Protein AF-A0A1R1WZ86-F1 (afdb_monomer)

Radius of gyration: 33.72 Å; Cα contacts (8 Å, |Δi|>4): 58; chains: 1; bounding box: 57×58×93 Å

pLDDT: mean 70.95, std 22.39, range [34.09, 96.88]

Organism: NCBI:txid133412

Secondary structure (DSSP, 8-state):
-PPPPPP-S----------------------------HHHHHHHHHHHHHHHHHHHHHHHHHHT------------------EEETTEEPPPPP-B-S-HHHHHHHHHHHHHHHHH-TTT--SHHHHHHHHHHTB-GGG--

Foldseek 3Di:
DDDDDDDPDDDDDDDDDDDDDDDDDDDDPDPPPPPCDVVNVVVVVVVVVVVVVVVVVVVVVVVVPDPDDDDDDPPDPDQPQQALDPPRTQDGQAAAAPPPVCVVVNVVSLVCSCVSCVVQPVDVVSSVVVNQVRYDHPRND

Sequence (141 aa):
MPPRYRHFFPDTIPDPAQENSTQMDQPQHKFPEAIITPEQEYIDTQIRNQVQAQIQAYIQIKSQVQPVAPTLHQNTLQPTTSSLTSKIKLPDAAKFDGKVSEYTSFMANMNLFFWGSPETFTLDRDKIIFVGTHLLDTAST

Structure (mmCIF, N/CA/C/O backbone):
data_AF-A0A1R1WZ86-F1
#
_entry.id   AF-A0A1R1WZ86-F1
#
loop_
_atom_site.group_PDB
_atom_site.id
_atom_site.type_symbol
_atom_site.label_atom_id
_atom_site.label_alt_id
_atom_site.label_comp_id
_atom_site.label_asym_id
_atom_site.label_entity_id
_atom_site.label_seq_id
_atom_site.pdbx_PDB_ins_code
_atom_site.Cartn_x
_atom_site.Cartn_y
_atom_site.Cartn_z
_atom_site.occupancy
_atom_site.B_iso_or_equiv
_atom_site.auth_seq_id
_atom_site.auth_comp_id
_atom_site.auth_asym_id
_atom_site.auth_atom_id
_atom_site.pdbx_PDB_model_num
ATOM 1 N N . MET A 1 1 ? 26.700 17.757 50.690 1.00 39.00 1 MET A N 1
ATOM 2 C CA . MET A 1 1 ? 25.269 17.421 50.897 1.00 39.00 1 MET A CA 1
ATOM 3 C C . MET A 1 1 ? 24.542 18.668 51.414 1.00 39.00 1 MET A C 1
ATOM 5 O O . MET A 1 1 ? 25.221 19.500 52.001 1.00 39.00 1 MET A O 1
ATOM 9 N N . PRO A 1 2 ? 23.252 18.876 51.091 1.00 49.56 2 PRO A N 1
ATOM 10 C CA . PRO A 1 2 ? 22.747 19.825 50.085 1.00 49.56 2 PRO A CA 1
ATOM 11 C C . PRO A 1 2 ? 22.224 21.156 50.684 1.00 49.56 2 PRO A C 1
ATOM 13 O O . PRO A 1 2 ? 22.134 21.280 51.905 1.00 49.56 2 PRO A O 1
ATOM 16 N N . PRO A 1 3 ? 21.867 22.157 49.851 1.00 48.09 3 PRO A N 1
ATOM 17 C CA . PRO A 1 3 ? 21.293 23.426 50.310 1.00 48.09 3 PRO A CA 1
ATOM 18 C C . PRO A 1 3 ? 19.901 23.249 50.946 1.00 48.09 3 PRO A C 1
ATOM 20 O O . PRO A 1 3 ? 19.096 22.433 50.498 1.00 48.09 3 PRO A O 1
ATOM 23 N N . ARG A 1 4 ? 19.616 24.036 51.997 1.00 57.94 4 ARG A N 1
ATOM 24 C CA . ARG A 1 4 ? 18.320 24.062 52.701 1.00 57.94 4 ARG A CA 1
ATOM 25 C C . ARG A 1 4 ? 17.211 24.605 51.792 1.00 57.94 4 ARG A C 1
ATOM 27 O O . ARG A 1 4 ? 17.306 25.733 51.312 1.00 57.94 4 ARG A O 1
ATOM 34 N N . TYR A 1 5 ? 16.141 23.832 51.624 1.00 51.44 5 TYR A N 1
ATOM 35 C CA . TYR A 1 5 ? 14.911 24.268 50.963 1.00 51.44 5 TYR A CA 1
ATOM 36 C C . TYR A 1 5 ? 14.200 25.334 51.813 1.00 51.44 5 TYR A C 1
ATOM 38 O O . TYR A 1 5 ? 13.904 25.110 52.985 1.00 51.44 5 TYR A O 1
ATOM 46 N N . ARG A 1 6 ? 13.925 26.505 51.223 1.00 62.03 6 ARG A N 1
ATOM 47 C CA . ARG A 1 6 ? 12.951 27.464 51.766 1.00 62.03 6 ARG A CA 1
ATOM 48 C C . ARG A 1 6 ? 11.552 26.874 51.607 1.00 62.03 6 ARG A C 1
ATOM 50 O O . ARG A 1 6 ? 11.162 26.528 50.494 1.00 62.03 6 ARG A O 1
ATOM 57 N N . HIS A 1 7 ? 10.802 26.819 52.699 1.00 54.66 7 HIS A N 1
ATOM 58 C CA . HIS A 1 7 ? 9.370 26.544 52.676 1.00 54.66 7 HIS A CA 1
ATOM 59 C C . HIS A 1 7 ? 8.633 27.789 52.158 1.00 54.66 7 HIS A C 1
ATOM 61 O O . HIS A 1 7 ? 8.777 28.876 52.708 1.00 54.66 7 HIS A O 1
ATOM 67 N N . PHE A 1 8 ? 7.899 27.629 51.057 1.00 51.34 8 PHE A N 1
ATOM 68 C CA . PHE A 1 8 ? 7.156 28.680 50.352 1.00 51.34 8 PHE A CA 1
ATOM 69 C C . PHE A 1 8 ? 5.657 28.645 50.694 1.00 51.34 8 PHE A C 1
ATOM 71 O O . PHE A 1 8 ? 4.822 28.712 49.800 1.00 51.34 8 PHE A O 1
ATOM 78 N N . PHE A 1 9 ? 5.291 28.547 51.974 1.00 55.72 9 PHE A N 1
ATOM 79 C CA . PHE A 1 9 ? 3.903 28.776 52.394 1.00 55.72 9 PHE A CA 1
ATOM 80 C C . PHE A 1 9 ? 3.861 29.538 53.726 1.00 55.72 9 PHE A C 1
ATOM 82 O O . PHE A 1 9 ? 4.677 29.237 54.597 1.00 55.72 9 PHE A O 1
ATOM 89 N N . PRO A 1 10 ? 2.967 30.534 53.887 1.00 47.81 10 PRO A N 1
ATOM 90 C CA . PRO A 1 10 ? 2.802 31.247 55.145 1.00 47.81 10 PRO A CA 1
ATOM 91 C C . PRO A 1 10 ? 1.972 30.434 56.148 1.00 47.81 10 PRO A C 1
ATOM 93 O O . PRO A 1 10 ? 0.930 29.874 55.806 1.00 47.81 10 PRO A O 1
ATOM 96 N N . ASP A 1 11 ? 2.442 30.420 57.396 1.00 51.75 11 ASP A N 1
ATOM 97 C CA . ASP A 1 11 ? 1.716 29.962 58.576 1.00 51.75 11 ASP A CA 1
ATOM 98 C C . ASP A 1 11 ? 0.487 30.842 58.818 1.00 51.75 11 ASP A C 1
ATOM 100 O O . ASP A 1 11 ? 0.596 32.055 59.012 1.00 51.75 11 ASP A O 1
ATOM 104 N N . THR A 1 12 ? -0.701 30.249 58.867 1.00 47.59 12 THR A N 1
ATOM 105 C CA . THR A 1 12 ? -1.824 30.844 59.599 1.00 47.59 12 THR A CA 1
ATOM 106 C C . THR A 1 12 ? -2.674 29.726 60.185 1.00 47.59 12 THR A C 1
ATOM 108 O O . THR A 1 12 ? -3.594 29.214 59.556 1.00 47.59 12 THR A O 1
ATOM 111 N N . ILE A 1 13 ? -2.334 29.348 61.413 1.00 52.19 13 ILE A N 1
ATOM 112 C CA . ILE A 1 13 ? -3.238 28.681 62.349 1.00 52.19 13 ILE A CA 1
ATOM 113 C C . ILE A 1 13 ? -3.680 29.757 63.344 1.00 52.19 13 ILE A C 1
ATOM 115 O O . ILE A 1 13 ? -2.815 30.393 63.950 1.00 52.19 13 ILE A O 1
ATOM 119 N N . PRO A 1 14 ? -4.992 29.942 63.558 1.00 43.25 14 PRO A N 1
ATOM 120 C CA . PRO A 1 14 ? -5.489 30.355 64.860 1.00 43.25 14 PRO A CA 1
ATOM 121 C C . PRO A 1 14 ? -6.152 29.171 65.572 1.00 43.25 14 PRO A C 1
ATOM 123 O O . PRO A 1 14 ? -7.059 28.520 65.057 1.00 43.25 14 PRO A O 1
ATOM 126 N N . ASP A 1 15 ? -5.619 28.937 66.761 1.00 36.41 15 ASP A N 1
ATOM 127 C CA . ASP A 1 15 ? -5.981 28.024 67.844 1.00 36.41 15 ASP A CA 1
ATOM 128 C C . ASP A 1 15 ? -7.465 28.131 68.285 1.00 36.41 15 ASP A C 1
ATOM 130 O O . ASP A 1 15 ? -7.962 29.253 68.428 1.00 36.41 15 ASP A O 1
ATOM 134 N N . PRO A 1 16 ? -8.201 27.021 68.525 1.00 43.94 16 PRO A N 1
ATOM 135 C CA . PRO A 1 16 ? -9.540 27.066 69.094 1.00 43.94 16 PRO A CA 1
ATOM 136 C C . PRO A 1 16 ? -9.488 26.903 70.621 1.00 43.94 16 PRO A C 1
ATOM 138 O O . PRO A 1 16 ? -9.467 25.791 71.146 1.00 43.94 16 PRO A O 1
ATOM 141 N N . ALA A 1 17 ? -9.577 28.014 71.347 1.00 45.50 17 ALA A N 1
ATOM 142 C CA . ALA A 1 17 ? -9.928 28.006 72.763 1.00 45.50 17 ALA A CA 1
ATOM 143 C C . ALA A 1 17 ? -11.099 28.964 73.015 1.00 45.50 17 ALA A C 1
ATOM 145 O O . ALA A 1 17 ? -10.934 30.175 72.909 1.00 45.50 17 ALA A O 1
ATOM 146 N N . GLN A 1 18 ? -12.280 28.414 73.324 1.00 35.78 18 GLN A N 1
ATOM 147 C CA . GLN A 1 18 ? -13.051 28.695 74.550 1.00 35.78 18 GLN A CA 1
ATOM 148 C C . GLN A 1 18 ? -14.522 28.240 74.435 1.00 35.78 18 GLN A C 1
ATOM 150 O O . GLN A 1 18 ? -15.319 28.768 73.667 1.00 35.78 18 GLN A O 1
ATOM 155 N N . GLU A 1 19 ? -14.812 27.209 75.231 1.00 42.03 19 GLU A N 1
ATOM 156 C CA . GLU A 1 19 ? -16.014 26.883 76.019 1.00 42.03 19 GLU A CA 1
ATOM 157 C C . GLU A 1 19 ? -17.240 27.827 75.931 1.00 42.03 19 GLU A C 1
ATOM 159 O O . GLU A 1 19 ? -17.105 29.033 76.108 1.00 42.03 19 GLU A O 1
ATOM 164 N N . ASN A 1 20 ? -18.468 27.281 75.843 1.00 34.09 20 ASN A N 1
ATOM 165 C CA . ASN A 1 20 ? -19.324 27.031 77.025 1.00 34.09 20 ASN A CA 1
ATOM 166 C C . ASN A 1 20 ? -20.779 26.603 76.667 1.00 34.09 20 ASN A C 1
ATOM 168 O O . ASN A 1 20 ? -21.491 27.294 75.944 1.00 34.09 20 ASN A O 1
ATOM 172 N N . SER A 1 21 ? -21.218 25.500 77.294 1.00 37.88 21 SER A N 1
ATOM 173 C CA . SER A 1 21 ? -22.572 25.180 77.811 1.00 37.88 21 SER A CA 1
ATOM 174 C C . SER A 1 21 ? -23.827 25.150 76.906 1.00 37.88 21 SER A C 1
ATOM 176 O O . SER A 1 21 ? -24.394 26.190 76.586 1.00 37.88 21 SER A O 1
ATOM 178 N N . THR A 1 22 ? -24.415 23.951 76.716 1.00 39.41 22 THR A N 1
ATOM 179 C CA . THR A 1 22 ? -25.681 23.473 77.362 1.00 39.41 22 THR A CA 1
ATOM 180 C C . THR A 1 22 ? -26.440 22.445 76.493 1.00 39.41 22 THR A C 1
ATOM 182 O O . THR A 1 22 ? -27.076 22.790 75.508 1.00 39.41 22 THR A O 1
ATOM 185 N N . GLN A 1 23 ? -26.367 21.172 76.899 1.00 44.62 23 GLN A N 1
ATOM 186 C CA . GLN A 1 23 ? -27.480 20.218 77.071 1.00 44.62 23 GLN A CA 1
ATOM 187 C C . GLN A 1 23 ? -28.726 20.325 76.150 1.00 44.62 23 GLN A C 1
ATOM 189 O O . GLN A 1 23 ? -29.618 21.120 76.415 1.00 44.62 23 GLN A O 1
ATOM 194 N N . MET A 1 24 ? -28.870 19.414 75.180 1.00 42.00 24 MET A N 1
ATOM 195 C CA . MET A 1 24 ? -29.938 18.390 75.124 1.00 42.00 24 MET A CA 1
ATOM 196 C C . MET A 1 24 ? -30.002 17.714 73.746 1.00 42.00 24 MET A C 1
ATOM 198 O O . MET A 1 24 ? -29.969 18.368 72.712 1.00 42.00 24 MET A O 1
ATOM 202 N N . ASP A 1 25 ? -30.192 16.399 73.813 1.00 39.41 25 ASP A N 1
ATOM 203 C CA . ASP A 1 25 ? -30.660 15.481 72.775 1.00 39.41 25 ASP A CA 1
ATOM 204 C C . ASP A 1 25 ? -29.697 15.073 71.647 1.00 39.41 25 ASP A C 1
ATOM 206 O O . ASP A 1 25 ? -29.328 15.817 70.742 1.00 39.41 25 ASP A O 1
ATOM 210 N N . GLN A 1 26 ? -29.320 13.800 71.720 1.00 46.28 26 GLN A N 1
ATOM 211 C CA . GLN A 1 26 ? -28.678 13.027 70.675 1.00 46.28 26 GLN A CA 1
ATOM 212 C C . GLN A 1 26 ? -29.772 12.429 69.778 1.00 46.28 26 GLN A C 1
ATOM 214 O O . GLN A 1 26 ? -30.469 11.520 70.225 1.00 46.28 26 GLN A O 1
ATOM 219 N N . PRO A 1 27 ? -29.835 12.768 68.484 1.00 44.28 27 PRO A N 1
ATOM 220 C CA . PRO A 1 27 ? -30.196 11.793 67.480 1.00 44.28 27 PRO A CA 1
ATOM 221 C C . PRO A 1 27 ? -28.902 11.236 66.886 1.00 44.28 27 PRO A C 1
ATOM 223 O O . PRO A 1 27 ? -27.957 11.966 66.587 1.00 44.28 27 PRO A O 1
ATOM 226 N N . GLN A 1 28 ? -28.844 9.911 66.760 1.00 37.28 28 GLN A N 1
ATOM 227 C CA . GLN A 1 28 ? -27.782 9.200 66.060 1.00 37.28 28 GLN A CA 1
ATOM 228 C C . GLN A 1 28 ? -27.351 9.953 64.795 1.00 37.28 28 GLN A C 1
ATOM 230 O O . GLN A 1 28 ? -28.183 10.241 63.934 1.00 37.28 28 GLN A O 1
ATOM 235 N N . HIS A 1 29 ? -26.045 10.179 64.640 1.00 38.97 29 HIS A N 1
ATOM 236 C CA . HIS A 1 29 ? -25.449 10.427 63.333 1.00 38.97 29 HIS A CA 1
ATOM 237 C C 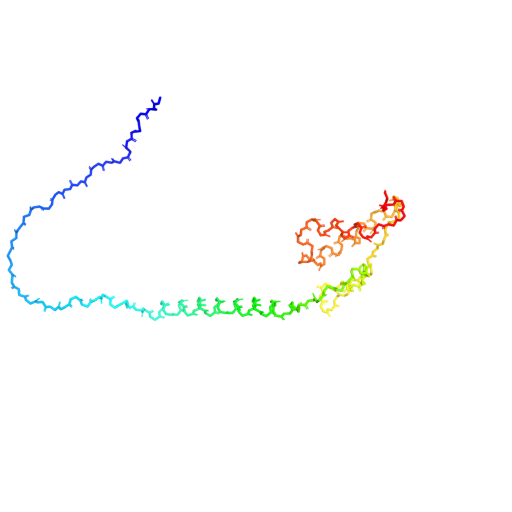. HIS A 1 29 ? -25.731 9.205 62.441 1.00 38.97 29 HIS A C 1
ATOM 239 O O . HIS A 1 29 ? 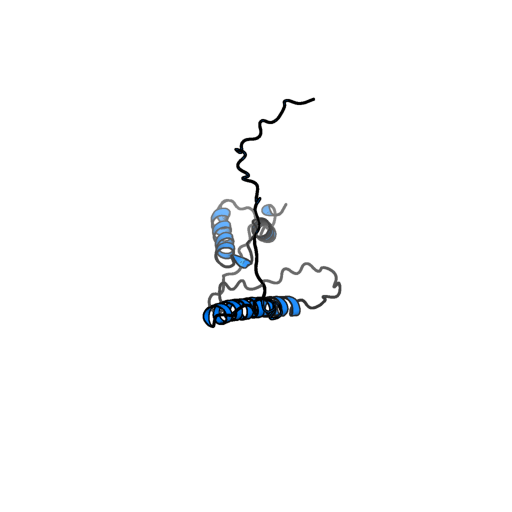-24.937 8.268 62.361 1.00 38.97 29 HIS A O 1
ATOM 245 N N . LYS A 1 30 ? -26.888 9.197 61.767 1.00 39.34 30 LYS A N 1
ATOM 246 C CA . LYS A 1 30 ? -27.011 8.529 60.478 1.00 39.34 30 LYS A CA 1
ATOM 247 C C . LYS A 1 30 ? -25.992 9.211 59.576 1.00 39.34 30 LYS A C 1
ATOM 249 O O . LYS A 1 30 ? -25.984 10.436 59.456 1.00 39.34 30 LYS A O 1
ATOM 254 N N . PHE A 1 31 ? -25.110 8.410 58.992 1.00 38.78 31 PHE A N 1
ATOM 255 C CA . PHE A 1 31 ? -24.308 8.808 57.843 1.00 38.78 31 PHE A CA 1
ATOM 256 C C . PHE A 1 31 ? -25.189 9.616 56.878 1.00 38.78 31 PHE A C 1
ATOM 258 O O . PHE A 1 31 ? -26.347 9.225 56.705 1.00 38.78 31 PHE A O 1
ATOM 265 N N . PRO A 1 32 ? -24.705 10.719 56.274 1.00 45.00 32 PRO A N 1
ATOM 266 C CA . PRO A 1 32 ? -25.447 11.374 55.212 1.00 45.00 32 PRO A CA 1
ATOM 267 C C . PRO A 1 32 ? -25.652 10.329 54.121 1.00 45.00 32 PRO A C 1
ATOM 269 O O . PRO A 1 32 ? -24.712 9.936 53.431 1.00 45.00 32 PRO A O 1
ATOM 272 N N . GLU A 1 33 ? -26.868 9.802 54.050 1.00 46.69 33 GLU A N 1
ATOM 273 C CA . GLU A 1 33 ? -27.329 8.984 52.949 1.00 46.69 33 GLU A CA 1
ATOM 274 C C . GLU A 1 33 ? -27.125 9.866 51.725 1.00 46.69 33 GLU A C 1
ATOM 276 O O . GLU A 1 33 ? -27.695 10.957 51.655 1.00 46.69 33 GLU A O 1
ATOM 281 N N . ALA A 1 34 ? -26.177 9.484 50.865 1.00 58.91 34 ALA A N 1
ATOM 282 C CA . ALA A 1 34 ? -25.860 10.237 49.668 1.00 58.91 34 ALA A CA 1
ATOM 283 C C . ALA A 1 34 ? -27.185 10.472 48.944 1.00 58.91 34 ALA A C 1
ATOM 285 O O . ALA A 1 34 ? -27.814 9.522 48.484 1.00 58.91 34 ALA A O 1
ATOM 286 N N . ILE A 1 35 ? -27.654 11.720 48.935 1.00 59.69 35 ILE A N 1
ATOM 287 C CA . ILE A 1 35 ? -28.872 12.095 48.232 1.00 59.69 35 ILE A CA 1
ATOM 288 C C . ILE A 1 35 ? -28.505 11.956 46.759 1.00 59.69 35 ILE A C 1
ATOM 290 O O . ILE A 1 35 ? -27.904 12.852 46.170 1.00 59.69 35 ILE A O 1
ATOM 294 N N . ILE A 1 36 ? -28.762 10.776 46.197 1.00 61.06 36 ILE A N 1
ATOM 295 C CA . ILE A 1 36 ? -28.600 10.504 44.777 1.00 61.06 36 ILE A CA 1
ATOM 296 C C . ILE A 1 36 ? -29.663 11.359 44.089 1.00 61.06 36 ILE A C 1
ATOM 298 O O . ILE A 1 36 ? -30.847 11.028 44.073 1.00 61.06 36 ILE A O 1
ATOM 302 N N . THR A 1 37 ? -29.256 12.523 43.593 1.00 76.56 37 THR A N 1
ATOM 303 C CA . THR A 1 37 ? -30.114 13.373 42.771 1.00 76.56 37 THR A CA 1
ATOM 304 C C . THR A 1 37 ? -30.479 12.588 41.503 1.00 76.56 37 THR A C 1
ATOM 306 O O . THR A 1 37 ? -29.594 11.943 40.936 1.00 76.56 37 THR A O 1
ATOM 309 N N . PRO A 1 38 ? -31.725 12.640 40.997 1.00 78.81 38 PRO A N 1
ATOM 310 C CA . PRO A 1 38 ? -32.129 11.896 39.795 1.00 78.81 38 PRO A CA 1
ATOM 311 C C . PRO A 1 38 ? -31.263 12.194 38.556 1.00 78.81 38 PRO A C 1
ATOM 313 O O . PRO A 1 38 ? -31.103 11.344 37.684 1.00 78.81 38 PRO A O 1
ATOM 316 N N . GLU A 1 39 ? -30.648 13.377 38.489 1.00 82.50 39 GLU A N 1
ATOM 317 C CA . GLU A 1 39 ? -29.652 13.724 37.469 1.00 82.50 39 GLU A CA 1
ATOM 318 C C . GLU A 1 39 ? -28.349 12.922 37.615 1.00 82.50 39 GLU A C 1
ATOM 320 O O . GLU A 1 39 ? -27.819 12.416 36.628 1.00 82.50 39 GLU A O 1
ATOM 325 N N . GLN A 1 40 ? -27.855 12.751 38.843 1.00 82.50 40 GLN A N 1
ATOM 326 C CA . GLN A 1 40 ? -26.649 11.973 39.120 1.00 82.50 40 GLN A CA 1
ATOM 327 C C . GLN A 1 40 ? -26.875 10.491 38.807 1.00 82.50 40 GLN A C 1
ATOM 329 O O . GLN A 1 40 ? -26.037 9.863 38.166 1.00 82.50 40 GLN A O 1
ATOM 334 N N . GLU A 1 41 ? -28.046 9.952 39.163 1.00 86.44 41 GLU A N 1
ATOM 335 C CA . GLU A 1 41 ? -28.423 8.584 38.797 1.00 86.44 41 GLU A CA 1
ATOM 336 C C . GLU A 1 41 ? -28.486 8.399 37.277 1.00 86.44 41 GLU A C 1
ATOM 338 O O . GLU A 1 41 ? -28.054 7.368 36.753 1.00 86.44 41 GLU A O 1
ATOM 343 N N . TYR A 1 42 ? -28.984 9.405 36.554 1.00 89.44 42 TYR A N 1
ATOM 344 C CA . TYR A 1 42 ? -29.003 9.393 35.098 1.00 89.44 42 TYR A CA 1
ATOM 345 C C . TYR A 1 42 ? -27.583 9.382 34.517 1.00 89.44 42 TYR A C 1
ATOM 347 O O . TYR A 1 42 ? -27.288 8.547 33.661 1.00 89.44 42 TYR A O 1
ATOM 355 N N . ILE A 1 43 ? -26.686 10.241 35.012 1.00 91.69 43 ILE A N 1
ATOM 356 C CA . ILE A 1 43 ? -25.279 10.293 34.585 1.00 91.69 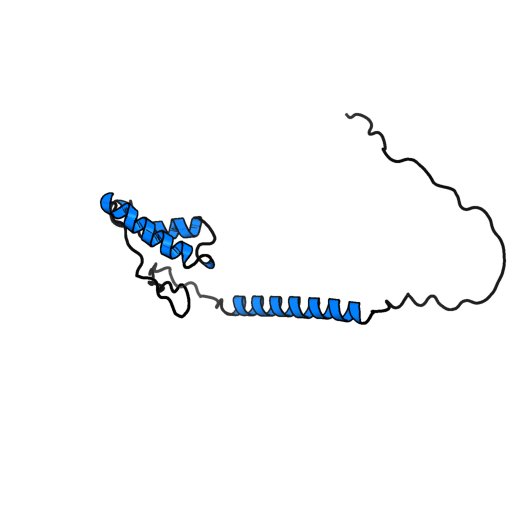43 ILE A CA 1
ATOM 357 C C . ILE A 1 43 ? -24.589 8.948 34.847 1.00 91.69 43 ILE A C 1
ATOM 359 O O . ILE A 1 43 ? -24.015 8.358 33.929 1.00 91.69 43 ILE A O 1
ATOM 363 N N . ASP A 1 44 ? -24.715 8.411 36.058 1.00 89.94 44 ASP A N 1
ATOM 364 C CA . ASP A 1 44 ? -24.099 7.140 36.445 1.00 89.94 44 ASP A CA 1
ATOM 365 C C . ASP A 1 44 ? -24.665 5.967 35.634 1.00 89.94 44 ASP A C 1
ATOM 367 O O . ASP A 1 44 ? -23.953 5.024 35.279 1.00 89.94 44 ASP A O 1
ATOM 371 N N . THR A 1 45 ? -25.951 6.013 35.292 1.00 92.88 45 THR A N 1
ATOM 372 C CA . THR A 1 45 ? -26.593 5.002 34.445 1.00 92.88 45 THR A CA 1
ATOM 373 C C . THR A 1 45 ? -26.105 5.082 33.003 1.00 92.88 45 THR A C 1
ATOM 375 O O . THR A 1 45 ? -25.805 4.044 32.413 1.00 92.88 45 THR A O 1
ATOM 378 N N . GLN A 1 46 ? -25.938 6.283 32.443 1.00 89.75 46 GLN A N 1
ATOM 379 C CA . GLN A 1 46 ? -25.357 6.450 31.108 1.00 89.75 46 GLN A CA 1
ATOM 380 C C . GLN A 1 46 ? -23.909 5.950 31.053 1.00 89.75 46 GLN A C 1
ATOM 382 O O . GLN A 1 46 ? -23.544 5.227 30.124 1.00 89.75 46 GLN A O 1
ATOM 387 N N . ILE A 1 47 ? -23.106 6.250 32.079 1.00 94.50 47 ILE A N 1
ATOM 388 C CA . ILE A 1 47 ? -21.727 5.756 32.193 1.00 94.50 47 ILE A CA 1
ATOM 389 C C . ILE A 1 47 ? -21.716 4.226 32.268 1.00 94.50 47 ILE A C 1
ATOM 391 O O . ILE A 1 47 ? -20.998 3.579 31.503 1.00 94.50 47 ILE A O 1
ATOM 395 N N . ARG A 1 48 ? -22.544 3.626 33.135 1.00 93.38 48 ARG A N 1
ATOM 396 C CA . ARG A 1 48 ? -22.643 2.162 33.263 1.00 93.38 48 ARG A 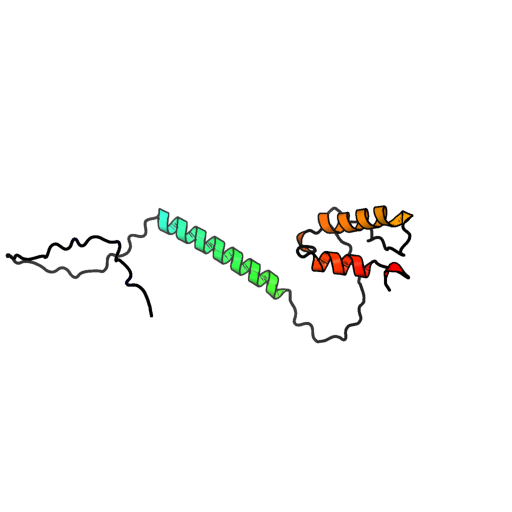CA 1
ATOM 397 C C . ARG A 1 48 ? -23.048 1.497 31.950 1.00 93.38 48 ARG A C 1
ATOM 399 O O . ARG A 1 48 ? -22.402 0.532 31.547 1.00 93.38 48 ARG A O 1
ATOM 406 N N . ASN A 1 49 ? -24.052 2.035 31.259 1.00 94.00 49 ASN A N 1
ATOM 407 C CA . ASN A 1 49 ? -24.507 1.506 29.973 1.00 94.00 49 ASN A CA 1
ATOM 408 C C . ASN A 1 49 ? -23.402 1.565 28.913 1.00 94.00 49 ASN A C 1
ATOM 410 O O . ASN A 1 49 ? -23.181 0.588 28.195 1.00 94.00 49 ASN A O 1
ATOM 414 N N . GLN A 1 50 ? -22.671 2.681 28.836 1.00 90.75 50 GLN A N 1
ATOM 415 C CA . GLN A 1 50 ? -21.586 2.838 27.871 1.00 90.75 50 GLN A CA 1
ATOM 416 C C . GLN A 1 50 ? -20.419 1.883 28.163 1.00 90.75 50 GLN A C 1
ATOM 418 O O . GLN A 1 50 ? -19.923 1.221 27.249 1.00 90.75 50 GLN A O 1
ATOM 423 N N . VAL A 1 51 ? -20.012 1.758 29.429 1.00 95.12 51 VAL A N 1
ATOM 424 C CA . VAL A 1 51 ? -18.948 0.832 29.848 1.00 95.12 51 VAL A CA 1
ATOM 425 C C . VAL A 1 51 ? -19.352 -0.618 29.581 1.00 95.12 51 VAL A C 1
ATOM 427 O O . VAL A 1 51 ? -18.566 -1.388 29.031 1.00 95.12 51 VAL A O 1
ATOM 430 N N . GLN A 1 52 ? -20.592 -0.994 29.898 1.00 91.44 52 GLN A N 1
ATOM 431 C CA . GLN A 1 52 ? -21.092 -2.342 29.642 1.00 91.44 52 GLN A CA 1
ATOM 432 C C . GLN A 1 52 ? -21.132 -2.659 28.141 1.00 91.44 52 GLN A C 1
ATOM 434 O O . GLN A 1 52 ? -20.738 -3.758 27.744 1.00 91.44 52 GLN A O 1
ATOM 439 N N . ALA A 1 53 ? -21.546 -1.709 27.297 1.00 89.25 53 ALA A N 1
ATOM 440 C CA . ALA A 1 53 ? -21.530 -1.876 25.845 1.00 89.25 53 ALA A CA 1
ATOM 441 C C . ALA A 1 53 ? -20.104 -2.096 25.309 1.00 89.25 53 ALA A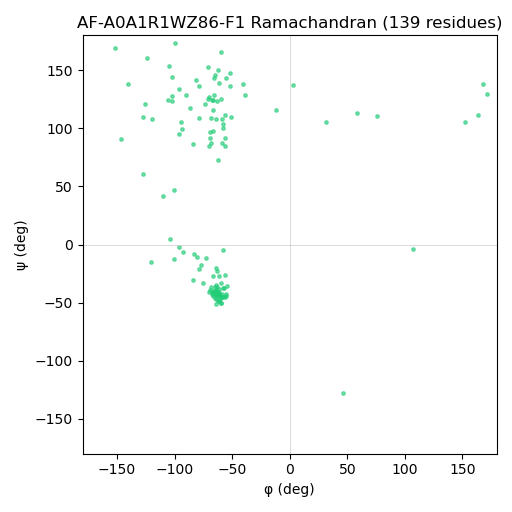 C 1
ATOM 443 O O . ALA A 1 53 ? -19.884 -3.004 24.505 1.00 89.25 53 ALA A O 1
ATOM 444 N N . GLN A 1 54 ? -19.122 -1.330 25.799 1.00 87.44 54 GLN A N 1
ATOM 445 C CA . GLN A 1 54 ? -17.718 -1.504 25.411 1.00 87.44 54 GLN A CA 1
ATOM 446 C C . GLN A 1 54 ? -17.151 -2.858 25.858 1.00 87.44 54 GLN A C 1
ATOM 448 O O . GLN A 1 54 ? -16.486 -3.532 25.071 1.00 87.44 54 GLN A O 1
ATOM 453 N N . ILE A 1 55 ? -17.446 -3.301 27.085 1.00 91.38 55 ILE A N 1
ATOM 454 C CA . ILE A 1 55 ? -16.995 -4.608 27.591 1.00 91.38 55 ILE A CA 1
ATOM 455 C C . ILE A 1 55 ? -17.592 -5.747 26.757 1.00 91.38 55 ILE A C 1
ATOM 457 O O . ILE A 1 55 ? -16.877 -6.683 26.395 1.00 91.38 55 ILE A O 1
ATOM 461 N N . GLN A 1 56 ? -18.878 -5.666 26.402 1.00 85.88 56 GLN A N 1
ATOM 462 C CA . GLN A 1 56 ? -19.498 -6.679 25.548 1.00 85.88 56 GLN A CA 1
ATOM 463 C C . GLN A 1 56 ? -18.881 -6.712 24.146 1.00 85.88 56 GLN A C 1
ATOM 465 O O . GLN A 1 56 ? -18.601 -7.799 23.640 1.00 85.88 56 GLN A O 1
ATOM 470 N N . ALA A 1 57 ? -18.600 -5.552 23.544 1.00 82.12 57 ALA A N 1
ATOM 471 C CA . ALA A 1 57 ? -17.909 -5.483 22.258 1.00 82.12 57 ALA A CA 1
ATOM 472 C C . ALA A 1 57 ? -16.504 -6.113 22.330 1.00 82.12 57 ALA A C 1
ATOM 474 O O . ALA A 1 57 ? -16.140 -6.916 21.471 1.00 82.12 57 ALA A O 1
ATOM 475 N N . TYR A 1 58 ? -15.743 -5.828 23.391 1.00 77.75 58 TYR A N 1
ATOM 476 C CA . TYR A 1 58 ? -14.415 -6.409 23.604 1.00 77.75 58 TYR A CA 1
ATOM 477 C C . TYR A 1 58 ? -14.450 -7.941 23.733 1.00 77.75 58 TYR A C 1
ATOM 479 O O . TYR A 1 58 ? -13.621 -8.635 23.139 1.00 77.75 58 TYR A O 1
ATOM 487 N N . ILE A 1 59 ? -15.422 -8.486 24.474 1.00 83.44 59 ILE A N 1
ATOM 488 C CA . ILE A 1 59 ? -15.577 -9.939 24.643 1.00 83.44 59 ILE A CA 1
ATOM 489 C C . ILE A 1 59 ? -15.958 -10.607 23.317 1.00 83.44 59 ILE A C 1
ATOM 491 O O . ILE A 1 59 ? -15.410 -11.663 23.012 1.00 83.44 59 ILE A O 1
ATOM 495 N N . GLN A 1 60 ? -16.829 -9.994 22.506 1.00 75.12 60 GLN A N 1
ATOM 496 C CA . GLN A 1 60 ? -17.190 -10.526 21.184 1.00 75.12 60 GLN A CA 1
ATOM 497 C C . GLN A 1 60 ? -16.002 -10.558 20.215 1.00 75.12 60 GLN A C 1
ATOM 499 O O . GLN A 1 60 ? -15.829 -11.529 19.482 1.00 75.12 60 GLN A O 1
ATOM 504 N N . ILE A 1 61 ? -15.151 -9.528 20.236 1.00 70.19 61 ILE A N 1
ATOM 505 C CA . ILE A 1 61 ? -13.924 -9.504 19.428 1.00 70.19 61 ILE A CA 1
ATOM 506 C C . ILE A 1 61 ? -12.970 -10.621 19.875 1.00 70.19 61 ILE A C 1
ATOM 508 O O . ILE A 1 61 ? -12.375 -11.301 19.040 1.00 70.19 61 ILE A O 1
ATOM 512 N N . LYS A 1 62 ? -12.846 -10.865 21.188 1.00 60.22 62 LYS A N 1
ATOM 513 C CA . LYS A 1 62 ? -11.975 -11.924 21.717 1.00 60.22 62 LYS A CA 1
ATOM 514 C C . LYS A 1 62 ? -12.544 -13.342 21.629 1.00 60.22 62 LYS A C 1
ATOM 516 O O . LYS A 1 62 ? -11.760 -14.279 21.656 1.00 60.22 62 LYS A O 1
ATOM 521 N N . SER A 1 63 ? -13.850 -13.558 21.512 1.00 59.03 63 SER A N 1
ATOM 522 C CA . SER A 1 63 ? -14.404 -14.915 21.376 1.00 59.03 63 SER A CA 1
ATOM 523 C C . SER A 1 63 ? -14.311 -15.479 19.952 1.00 59.03 63 SER A C 1
ATOM 525 O O . SER A 1 63 ? -14.487 -16.683 19.775 1.00 59.03 63 SER A O 1
ATOM 527 N N . GLN A 1 64 ? -13.963 -14.659 18.949 1.00 49.69 64 GLN A N 1
ATOM 528 C CA . GLN A 1 64 ? -13.619 -15.137 17.602 1.00 49.69 64 GLN A CA 1
ATOM 529 C C . GLN A 1 64 ? -12.161 -15.611 17.446 1.00 49.69 64 GLN A C 1
ATOM 531 O O . GLN A 1 64 ? -11.841 -16.224 16.428 1.00 49.69 64 GLN A O 1
ATOM 536 N N . VAL A 1 65 ? -11.275 -15.416 18.434 1.00 47.97 65 VAL A N 1
ATOM 537 C CA . VAL A 1 65 ? -9.954 -16.074 18.428 1.00 47.97 65 VAL A CA 1
ATOM 538 C C . VAL A 1 65 ? -10.077 -17.484 19.002 1.00 47.97 65 VAL A C 1
ATOM 540 O O . VAL A 1 65 ? -9.903 -17.735 20.192 1.00 47.97 65 VAL A O 1
ATOM 543 N N . GLN A 1 66 ? -10.415 -18.415 18.114 1.00 45.28 66 GLN A N 1
ATOM 544 C CA . GLN A 1 66 ? -10.326 -19.855 18.335 1.00 45.28 66 GLN A CA 1
ATOM 545 C C . GLN A 1 66 ? -8.888 -20.236 18.757 1.00 45.28 66 GLN A C 1
ATOM 547 O O . GLN A 1 66 ? -7.935 -19.651 18.233 1.00 45.28 66 GLN A O 1
ATOM 552 N N . PRO A 1 67 ? -8.677 -21.210 19.665 1.00 45.03 67 PRO A N 1
ATOM 553 C CA . PRO A 1 67 ? -7.343 -21.727 19.931 1.00 45.03 67 PRO A CA 1
ATOM 554 C C . PRO A 1 67 ? -6.890 -22.509 18.697 1.00 45.03 67 PRO A C 1
ATOM 556 O O . PRO A 1 67 ? -7.266 -23.663 18.495 1.00 45.03 67 PRO A O 1
ATOM 559 N N . VAL A 1 68 ? -6.119 -21.858 17.830 1.00 42.94 68 VAL A N 1
ATOM 560 C CA . VAL A 1 68 ? -5.484 -22.526 16.698 1.00 42.94 68 VAL A CA 1
ATOM 561 C C . VAL A 1 68 ? -4.425 -23.455 17.287 1.00 42.94 68 VAL A C 1
ATOM 563 O O . VAL A 1 68 ? -3.424 -23.009 17.848 1.00 42.94 68 VAL A O 1
ATOM 566 N N . ALA A 1 69 ? -4.682 -24.761 17.218 1.00 42.41 69 ALA A N 1
ATOM 567 C CA . ALA A 1 69 ? -3.656 -25.778 17.403 1.00 42.41 69 ALA A CA 1
ATOM 568 C C . ALA A 1 69 ? -2.465 -25.460 16.473 1.00 42.41 69 ALA A C 1
ATOM 570 O O . ALA A 1 69 ? -2.690 -24.918 15.390 1.00 42.41 69 ALA A O 1
ATOM 571 N N . PRO A 1 70 ? -1.212 -25.768 16.852 1.00 43.84 70 PRO A N 1
ATOM 572 C CA . PRO A 1 70 ? -0.044 -25.397 16.062 1.00 43.84 70 PRO A CA 1
ATOM 573 C C . PRO A 1 70 ? 0.008 -26.225 14.772 1.00 43.84 70 PRO A C 1
ATOM 575 O O . PRO A 1 70 ? 0.661 -27.263 14.690 1.00 43.84 70 PRO A O 1
ATOM 578 N N . THR A 1 71 ? -0.700 -25.773 13.742 1.00 39.62 71 THR A N 1
ATOM 579 C CA . THR A 1 71 ? -0.512 -26.228 12.372 1.00 39.62 71 THR A CA 1
ATOM 580 C C . THR A 1 71 ? 0.711 -25.527 11.814 1.00 39.62 71 THR A C 1
ATOM 582 O O . THR A 1 71 ? 0.702 -24.320 11.581 1.00 39.62 71 THR A O 1
ATOM 585 N N . LEU A 1 72 ? 1.764 -26.328 11.659 1.00 35.84 72 LEU A N 1
ATOM 586 C CA . LEU A 1 72 ? 2.932 -26.140 10.807 1.00 35.84 72 LEU A CA 1
A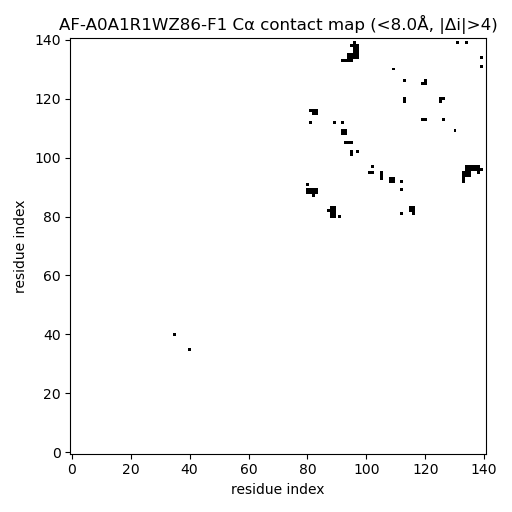TOM 587 C C . LEU A 1 72 ? 2.754 -24.994 9.791 1.00 35.84 72 LEU A C 1
ATOM 589 O O . LEU A 1 72 ? 1.913 -25.074 8.896 1.00 35.84 72 LEU A O 1
ATOM 593 N N . HIS A 1 73 ? 3.569 -23.950 9.941 1.00 43.88 73 HIS A N 1
ATOM 594 C CA . HIS A 1 73 ? 3.637 -22.792 9.056 1.00 43.88 73 HIS A CA 1
ATOM 595 C C . HIS A 1 73 ? 3.915 -23.221 7.609 1.00 43.88 73 HIS A C 1
ATOM 597 O O . HIS A 1 73 ? 5.064 -23.327 7.190 1.00 43.88 73 HIS A O 1
ATOM 603 N N . GLN A 1 74 ? 2.864 -23.434 6.822 1.00 37.00 74 GLN A N 1
ATOM 604 C CA . GLN A 1 74 ? 2.953 -23.261 5.382 1.00 37.00 74 GLN A CA 1
ATOM 605 C C . GLN A 1 74 ? 2.484 -21.850 5.077 1.00 37.00 74 GLN A C 1
ATOM 607 O O . GLN A 1 74 ? 1.302 -21.526 5.168 1.00 37.00 74 GLN A O 1
ATOM 612 N N . ASN A 1 75 ? 3.474 -21.018 4.769 1.00 41.31 75 ASN A N 1
ATOM 613 C CA . ASN A 1 75 ? 3.377 -19.636 4.338 1.00 41.31 75 ASN A CA 1
ATOM 614 C C . ASN A 1 75 ? 2.605 -19.573 3.006 1.00 41.31 75 ASN A C 1
ATOM 616 O O . ASN A 1 75 ? 3.182 -19.422 1.936 1.00 41.31 75 ASN A O 1
ATOM 620 N N . THR A 1 76 ? 1.294 -19.787 3.060 1.00 37.03 76 THR A N 1
ATOM 621 C CA . THR A 1 76 ? 0.404 -19.602 1.919 1.00 37.03 76 THR A CA 1
ATOM 622 C C . THR A 1 76 ? -0.178 -18.215 2.085 1.00 37.03 76 THR A C 1
ATOM 624 O O . THR A 1 76 ? -1.128 -18.026 2.843 1.00 37.03 76 THR A O 1
ATOM 627 N N . LEU A 1 77 ? 0.443 -17.240 1.420 1.00 44.97 77 LEU A N 1
ATOM 628 C CA . LEU A 1 77 ? -0.129 -15.923 1.157 1.00 44.97 77 LEU A CA 1
ATOM 629 C C . LEU A 1 77 ? -1.456 -16.149 0.422 1.00 44.97 77 LEU A C 1
ATOM 631 O O . LEU A 1 77 ? -1.500 -16.210 -0.805 1.00 44.97 77 LEU A O 1
ATOM 635 N N . GLN A 1 78 ? -2.535 -16.382 1.167 1.00 36.31 78 GLN A N 1
ATOM 636 C CA . GLN A 1 78 ? -3.864 -16.370 0.585 1.00 36.31 78 GLN A CA 1
ATOM 637 C C . GLN A 1 78 ? -4.114 -14.933 0.133 1.00 36.31 78 GLN A C 1
ATOM 639 O O . GLN A 1 78 ? -3.916 -14.018 0.937 1.00 36.31 78 GLN A O 1
ATOM 644 N N . PRO A 1 79 ? -4.529 -14.706 -1.123 1.00 44.75 79 PRO A N 1
ATOM 645 C CA . PRO A 1 79 ? -4.944 -13.389 -1.559 1.00 44.75 79 PRO A CA 1
ATOM 646 C C . PRO A 1 79 ? -6.253 -13.079 -0.836 1.00 44.75 79 PRO A C 1
ATOM 648 O O . PRO A 1 79 ? -7.346 -13.385 -1.313 1.00 44.75 79 PRO A O 1
ATOM 651 N N . THR A 1 80 ? -6.153 -12.520 0.369 1.00 47.41 80 THR A N 1
ATOM 652 C CA . THR A 1 80 ? -7.275 -11.852 1.010 1.00 47.41 80 THR A CA 1
ATOM 653 C C . THR A 1 80 ? -7.660 -10.746 0.051 1.00 47.41 80 THR A C 1
ATOM 655 O O . THR A 1 80 ? -6.894 -9.805 -0.139 1.00 47.41 80 THR A O 1
ATOM 658 N N . THR A 1 81 ? -8.793 -10.892 -0.632 1.00 51.81 81 THR A N 1
ATOM 659 C CA . THR A 1 81 ? -9.310 -9.837 -1.496 1.00 51.81 81 THR A CA 1
ATOM 660 C C . THR A 1 81 ? -9.504 -8.609 -0.619 1.00 51.81 81 THR A C 1
ATOM 662 O O . THR A 1 81 ? -10.471 -8.563 0.145 1.00 51.81 81 THR A O 1
ATOM 665 N N . SER A 1 82 ? -8.569 -7.660 -0.664 1.00 56.31 82 SER A N 1
ATOM 666 C CA . SER A 1 82 ? -8.652 -6.462 0.158 1.00 56.31 82 SER A CA 1
ATOM 667 C C . SER A 1 82 ? -9.881 -5.683 -0.294 1.00 56.31 82 SER A C 1
ATOM 669 O O . SER A 1 82 ? -9.958 -5.168 -1.408 1.00 56.31 82 SER A O 1
ATOM 671 N N . SER A 1 83 ? -10.911 -5.686 0.540 1.00 56.44 83 SER A N 1
ATOM 672 C CA . SER A 1 83 ? -12.141 -4.946 0.298 1.00 56.44 83 SER A CA 1
ATOM 673 C C . SER A 1 83 ? -12.083 -3.708 1.173 1.00 56.44 83 SER A C 1
ATOM 675 O O . SER A 1 83 ? -11.940 -3.835 2.385 1.00 56.44 83 SER A O 1
ATOM 677 N N . LEU A 1 84 ? -12.194 -2.520 0.574 1.00 60.88 84 LEU A N 1
ATOM 678 C CA . LEU A 1 84 ? -12.196 -1.255 1.327 1.00 60.88 84 LEU A CA 1
ATOM 679 C C . LEU A 1 84 ? -13.467 -1.123 2.163 1.00 60.88 84 LEU A C 1
ATOM 681 O O . LEU A 1 84 ? -13.473 -0.590 3.264 1.00 60.88 84 LEU A O 1
ATOM 685 N N . THR A 1 85 ? -14.567 -1.608 1.588 1.00 54.72 85 THR A N 1
ATOM 686 C CA . THR A 1 85 ? -15.902 -1.700 2.182 1.00 54.72 85 THR A CA 1
ATOM 687 C C . THR A 1 85 ? -16.629 -2.881 1.540 1.00 54.72 85 THR A C 1
ATOM 689 O O . THR A 1 85 ? -16.201 -3.367 0.491 1.00 54.72 85 THR A O 1
ATOM 692 N N . SER A 1 86 ? -17.775 -3.301 2.082 1.00 58.75 86 SER A N 1
ATOM 693 C CA . SER A 1 86 ? -18.619 -4.380 1.531 1.00 58.75 86 SER A CA 1
ATOM 694 C C . SER A 1 86 ? -19.102 -4.150 0.084 1.00 58.75 86 SER A C 1
ATOM 696 O O . SER A 1 86 ? -19.751 -5.021 -0.488 1.00 58.75 86 SER A O 1
ATOM 698 N N . LYS A 1 87 ? -18.818 -2.978 -0.510 1.00 65.44 87 LYS A N 1
ATOM 699 C CA . LYS A 1 87 ? -19.171 -2.606 -1.889 1.00 65.44 87 LYS A CA 1
ATOM 700 C C . LYS A 1 87 ? -17.982 -2.267 -2.795 1.00 65.44 87 LYS A C 1
ATOM 702 O O . LYS A 1 87 ? -18.182 -2.198 -4.004 1.00 65.44 87 LYS A O 1
ATOM 707 N N . ILE A 1 88 ? -16.782 -2.036 -2.258 1.00 72.25 88 ILE A N 1
ATOM 708 C CA . ILE A 1 88 ? -15.618 -1.604 -3.049 1.00 72.25 88 ILE A CA 1
ATOM 709 C C . ILE A 1 88 ? -14.516 -2.647 -2.917 1.00 72.25 88 ILE A C 1
ATOM 711 O O . ILE A 1 88 ? -13.875 -2.762 -1.871 1.00 72.25 88 ILE A O 1
ATOM 715 N N . LYS A 1 89 ? -14.300 -3.385 -4.006 1.00 73.38 89 LYS A N 1
ATOM 716 C CA . LYS A 1 89 ? -13.224 -4.365 -4.131 1.00 73.38 89 LYS A CA 1
ATOM 717 C C . LYS A 1 89 ? -11.984 -3.674 -4.695 1.00 73.38 89 LYS A C 1
ATOM 719 O O . LYS A 1 89 ? -12.090 -2.999 -5.719 1.00 73.38 89 LYS A O 1
ATOM 724 N N . LEU A 1 90 ? -10.833 -3.829 -4.041 1.00 73.94 90 LEU A N 1
ATOM 725 C CA . LEU A 1 90 ? -9.571 -3.379 -4.623 1.00 73.94 90 LEU A CA 1
ATOM 726 C C . LEU A 1 90 ? -9.168 -4.276 -5.801 1.00 73.94 90 LEU A C 1
ATOM 728 O O . LEU A 1 90 ? -9.533 -5.459 -5.829 1.00 73.94 90 LEU A O 1
ATOM 732 N N . PRO A 1 91 ? -8.409 -3.735 -6.771 1.00 79.25 91 PRO A N 1
ATOM 733 C CA . PRO A 1 91 ? -7.672 -4.568 -7.710 1.00 79.25 91 PRO A CA 1
ATOM 734 C C . PRO A 1 91 ? -6.676 -5.459 -6.959 1.00 79.25 91 PRO A C 1
ATOM 736 O O . PRO A 1 91 ? -6.385 -5.222 -5.788 1.00 79.25 91 PRO A O 1
ATOM 739 N N . ASP A 1 92 ? -6.151 -6.478 -7.635 1.00 81.75 92 ASP A N 1
ATOM 740 C CA . ASP A 1 92 ? -5.078 -7.284 -7.057 1.00 81.75 92 ASP A CA 1
ATOM 741 C C . ASP A 1 92 ? -3.832 -6.425 -6.798 1.00 81.75 92 ASP A C 1
ATOM 743 O O . ASP A 1 92 ? -3.588 -5.419 -7.481 1.00 81.75 92 ASP A O 1
ATOM 747 N N . ALA A 1 93 ? -3.070 -6.804 -5.777 1.00 82.38 93 ALA A N 1
ATOM 748 C CA . ALA A 1 93 ? -1.884 -6.066 -5.390 1.00 82.38 93 ALA A CA 1
ATOM 749 C C . ALA A 1 93 ? -0.791 -6.264 -6.445 1.00 82.38 93 ALA A C 1
ATOM 751 O O . ALA A 1 93 ? -0.434 -7.387 -6.809 1.00 82.38 93 ALA A O 1
ATOM 752 N N . ALA A 1 94 ? -0.272 -5.153 -6.964 1.00 87.25 94 ALA A N 1
ATOM 753 C CA . ALA A 1 94 ? 0.790 -5.185 -7.956 1.00 87.25 94 ALA A CA 1
ATOM 754 C C . ALA A 1 94 ? 2.063 -5.774 -7.340 1.00 87.25 94 ALA A C 1
ATOM 756 O O . ALA A 1 94 ? 2.365 -5.539 -6.171 1.00 87.25 94 ALA A O 1
ATOM 757 N N . LYS A 1 95 ? 2.828 -6.507 -8.150 1.00 94.25 95 LYS A N 1
ATOM 758 C CA . LYS A 1 95 ? 4.156 -6.998 -7.782 1.00 94.25 95 LYS A CA 1
ATOM 759 C C . LYS A 1 95 ? 5.234 -6.179 -8.479 1.00 94.25 95 LYS A C 1
ATOM 761 O O . LYS A 1 95 ? 4.982 -5.633 -9.551 1.00 94.25 95 LYS A O 1
ATOM 766 N N . PHE A 1 96 ? 6.415 -6.106 -7.882 1.00 96.31 96 PHE A N 1
ATOM 767 C CA . PHE A 1 96 ? 7.519 -5.293 -8.380 1.00 96.31 96 PHE A CA 1
ATOM 768 C C . PHE A 1 96 ? 8.785 -6.120 -8.557 1.00 96.31 96 PHE A C 1
ATOM 770 O O . PHE A 1 96 ? 9.291 -6.682 -7.594 1.00 96.31 96 PHE A O 1
ATOM 777 N N . ASP A 1 97 ? 9.309 -6.168 -9.778 1.00 94.38 97 ASP A N 1
ATOM 778 C CA . ASP A 1 97 ? 10.503 -6.940 -10.150 1.00 94.38 97 ASP A CA 1
ATOM 779 C C . ASP A 1 97 ? 11.818 -6.139 -10.068 1.00 94.38 97 ASP A C 1
ATOM 781 O O . ASP A 1 97 ? 12.907 -6.697 -10.209 1.00 94.38 97 ASP A O 1
ATOM 785 N N . GLY A 1 98 ? 11.734 -4.830 -9.809 1.00 93.62 98 GLY A N 1
ATOM 786 C CA . GLY A 1 98 ? 12.889 -3.933 -9.741 1.00 93.62 98 GLY A CA 1
ATOM 787 C C . GLY A 1 98 ? 13.019 -2.975 -10.924 1.00 93.62 98 GLY A C 1
ATOM 788 O O . GLY A 1 98 ? 13.898 -2.110 -10.907 1.00 93.62 98 GLY A O 1
ATOM 789 N N . LYS A 1 99 ? 12.157 -3.058 -11.947 1.00 95.06 99 LYS A N 1
ATOM 790 C CA . LYS A 1 99 ? 12.199 -2.129 -13.086 1.00 95.06 99 LYS A CA 1
ATOM 791 C C . LYS A 1 99 ? 11.839 -0.706 -12.669 1.00 95.06 99 LYS A C 1
ATOM 793 O O . LYS A 1 99 ? 10.696 -0.397 -12.343 1.00 95.06 99 LYS A O 1
ATOM 798 N N . VAL A 1 100 ? 12.796 0.213 -12.793 1.00 94.69 100 VAL A N 1
ATOM 799 C CA . VAL A 1 100 ? 12.627 1.631 -12.417 1.00 94.69 100 VAL A CA 1
ATOM 800 C C . VAL A 1 100 ? 11.413 2.287 -13.092 1.00 94.69 100 VAL A C 1
ATOM 802 O O . VAL A 1 100 ? 10.721 3.081 -12.460 1.00 94.69 100 VAL A O 1
ATOM 805 N N . SER A 1 101 ? 11.107 1.923 -14.342 1.00 96.44 101 SER A N 1
ATOM 806 C CA . SER A 1 101 ? 9.947 2.446 -15.081 1.00 96.44 101 SER A CA 1
ATOM 807 C C . SER A 1 101 ? 8.594 2.090 -14.455 1.00 96.44 101 SER A C 1
ATOM 809 O O . SER A 1 101 ? 7.612 2.783 -14.705 1.00 96.44 101 SER A O 1
ATOM 811 N N . GLU A 1 102 ? 8.526 1.025 -13.656 1.00 94.19 102 GLU A N 1
ATOM 812 C CA . GLU A 1 102 ? 7.288 0.528 -13.042 1.00 94.19 102 GLU A CA 1
ATOM 813 C C . GLU A 1 102 ? 7.143 0.952 -11.572 1.00 94.19 102 GLU A C 1
ATOM 815 O O . GLU A 1 102 ? 6.048 0.870 -11.013 1.00 94.19 102 GLU A O 1
ATOM 820 N N . TYR A 1 103 ? 8.209 1.478 -10.956 1.00 95.00 103 TYR A N 1
ATOM 821 C CA . TYR A 1 103 ? 8.247 1.822 -9.531 1.00 95.00 103 TYR A CA 1
ATOM 822 C C . TYR A 1 103 ? 7.129 2.787 -9.114 1.00 95.00 103 TYR A C 1
ATOM 824 O O . TYR A 1 103 ? 6.457 2.572 -8.106 1.00 95.00 103 TYR A O 1
ATOM 832 N N . THR A 1 104 ? 6.881 3.839 -9.900 1.00 96.50 104 THR A N 1
ATOM 833 C CA . THR A 1 104 ? 5.828 4.819 -9.590 1.00 96.50 104 THR A CA 1
ATOM 834 C C . THR A 1 104 ? 4.442 4.178 -9.579 1.00 96.50 104 THR A C 1
ATOM 836 O O . THR A 1 104 ? 3.658 4.429 -8.663 1.00 96.50 104 THR A O 1
ATOM 839 N N . SER A 1 105 ? 4.146 3.320 -10.556 1.00 94.19 105 SER A N 1
ATOM 840 C CA . SER A 1 105 ? 2.873 2.599 -10.640 1.00 94.19 105 SER A CA 1
ATOM 841 C C . SER A 1 105 ? 2.718 1.599 -9.498 1.00 94.19 105 SER A C 1
ATOM 843 O O . SER A 1 105 ? 1.651 1.518 -8.890 1.00 94.19 105 SER A O 1
ATOM 845 N N . PHE A 1 106 ? 3.795 0.889 -9.159 1.00 95.31 106 PHE A N 1
ATOM 846 C CA . PHE A 1 106 ? 3.827 -0.017 -8.018 1.00 95.31 106 PHE A CA 1
ATOM 847 C C . PHE A 1 106 ? 3.530 0.719 -6.706 1.00 95.31 106 PHE A C 1
ATOM 849 O O . PHE A 1 106 ? 2.620 0.332 -5.974 1.00 95.31 106 PHE A O 1
ATOM 856 N N . MET A 1 107 ? 4.215 1.833 -6.437 1.00 95.75 107 MET A N 1
ATOM 857 C CA . MET A 1 107 ? 3.991 2.613 -5.217 1.00 95.75 107 MET A CA 1
ATOM 858 C C . MET A 1 107 ? 2.595 3.236 -5.161 1.00 95.75 107 MET A C 1
ATOM 860 O O . MET A 1 107 ? 1.995 3.297 -4.089 1.00 95.75 107 MET A O 1
ATOM 864 N N . ALA A 1 108 ? 2.042 3.678 -6.294 1.00 94.69 108 ALA A N 1
ATOM 865 C CA . ALA A 1 108 ? 0.660 4.150 -6.354 1.00 94.69 108 ALA A CA 1
ATOM 866 C C . ALA A 1 108 ? -0.334 3.036 -5.981 1.00 94.69 108 ALA A C 1
ATOM 868 O O . ALA A 1 108 ? -1.276 3.284 -5.226 1.00 94.69 108 ALA A O 1
ATOM 869 N N . ASN A 1 109 ? -0.094 1.807 -6.450 1.00 93.31 109 ASN A N 1
ATOM 870 C CA . ASN A 1 109 ? -0.889 0.643 -6.076 1.00 93.31 109 ASN A CA 1
ATOM 871 C C . ASN A 1 109 ? -0.754 0.339 -4.575 1.00 93.31 109 ASN A C 1
ATOM 873 O O . ASN A 1 109 ? -1.773 0.314 -3.898 1.00 93.31 109 ASN A O 1
ATOM 877 N N . MET A 1 110 ? 0.462 0.235 -4.025 1.00 94.75 110 MET A N 1
ATOM 878 C CA . MET A 1 110 ? 0.678 0.005 -2.583 1.00 94.75 110 MET A CA 1
ATOM 879 C C . MET A 1 110 ? -0.025 1.055 -1.715 1.00 94.75 110 MET A C 1
ATOM 881 O O . MET A 1 110 ? -0.727 0.718 -0.762 1.00 94.75 110 MET A O 1
ATOM 885 N N . ASN A 1 111 ? 0.083 2.332 -2.092 1.00 94.19 111 ASN A N 1
ATOM 886 C CA . ASN A 1 111 ? -0.610 3.408 -1.395 1.00 94.19 111 ASN A CA 1
ATOM 887 C C . ASN A 1 111 ? -2.126 3.194 -1.391 1.00 94.19 111 ASN A C 1
ATOM 889 O O . ASN A 1 111 ? -2.745 3.370 -0.346 1.00 94.19 111 ASN A O 1
ATOM 893 N N . LEU A 1 112 ? -2.734 2.775 -2.504 1.00 92.50 112 LEU A N 1
ATOM 894 C CA . LEU A 1 112 ? -4.175 2.513 -2.566 1.00 92.50 112 LEU A CA 1
ATOM 895 C C . LEU A 1 112 ? -4.628 1.478 -1.519 1.00 92.50 112 LEU A C 1
ATOM 897 O O . LEU A 1 112 ? -5.682 1.658 -0.907 1.00 92.50 112 LEU A O 1
ATOM 901 N N . PHE A 1 113 ? -3.822 0.444 -1.258 1.00 90.31 113 PHE A N 1
ATOM 902 C CA . PHE A 1 113 ? -4.088 -0.517 -0.181 1.00 90.31 113 PHE A CA 1
ATOM 903 C C . PHE A 1 113 ? -3.980 0.130 1.205 1.00 90.31 113 PHE A C 1
ATOM 905 O O . PHE A 1 113 ? -4.854 -0.089 2.045 1.00 90.31 113 PHE A O 1
ATOM 912 N N .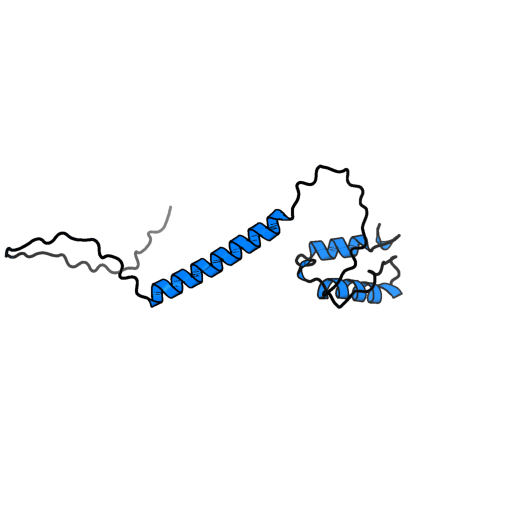 PHE A 1 114 ? -2.969 0.972 1.439 1.00 92.44 114 PHE A N 1
ATOM 913 C CA . PHE A 1 114 ? -2.779 1.655 2.725 1.00 92.44 114 PHE A CA 1
ATOM 914 C C . PHE A 1 114 ? -3.904 2.642 3.039 1.00 92.44 114 PHE A C 1
ATOM 916 O O . PHE A 1 114 ? -4.449 2.621 4.139 1.00 92.44 114 PHE A O 1
ATOM 923 N N . TRP A 1 115 ? -4.290 3.469 2.064 1.00 90.31 115 TRP A N 1
ATOM 924 C CA . TRP A 1 115 ? -5.427 4.389 2.182 1.00 90.31 115 TRP A CA 1
ATOM 925 C C . TRP A 1 115 ? -6.741 3.646 2.362 1.00 90.31 115 TRP A C 1
ATOM 927 O O . TRP A 1 115 ? -7.642 4.099 3.062 1.00 90.31 115 TRP A O 1
ATOM 937 N N . GLY A 1 116 ? -6.852 2.511 1.689 1.00 87.62 116 GLY A N 1
ATOM 938 C CA . GLY A 1 116 ? -8.051 1.718 1.667 1.00 87.62 116 GLY A CA 1
ATOM 939 C C . GLY A 1 116 ? -8.319 0.924 2.943 1.00 87.62 116 GLY A C 1
ATOM 940 O O . GLY A 1 116 ? -9.472 0.694 3.298 1.00 87.62 116 GLY A O 1
ATOM 941 N N . SER A 1 117 ? -7.265 0.466 3.611 1.00 87.81 117 SER A N 1
ATOM 942 C CA . SER A 1 117 ? -7.352 -0.387 4.801 1.00 87.81 117 SER A CA 1
ATOM 943 C C . SER A 1 117 ? -6.526 0.198 5.952 1.00 87.81 117 SER A C 1
ATOM 945 O O . SER A 1 117 ? -5.598 -0.459 6.430 1.00 87.81 117 SER A O 1
ATOM 947 N N . PRO A 1 118 ? -6.836 1.422 6.423 1.00 88.19 118 PRO A N 1
ATOM 948 C CA . PRO A 1 118 ? -6.027 2.102 7.435 1.00 88.19 118 PRO A CA 1
ATOM 949 C C . PRO A 1 118 ? -5.939 1.303 8.741 1.00 88.19 118 PRO A C 1
ATOM 951 O O . PRO A 1 118 ? -4.883 1.267 9.358 1.00 88.19 118 PRO A O 1
ATOM 954 N N . GLU A 1 119 ? -7.003 0.576 9.094 1.00 88.94 119 GLU A N 1
ATOM 955 C CA . GLU A 1 119 ? -7.064 -0.279 10.289 1.00 88.94 119 GLU A CA 1
ATOM 956 C C . GLU A 1 119 ? -6.113 -1.487 10.219 1.00 88.94 119 GLU A C 1
ATOM 958 O O . GLU A 1 119 ? -5.681 -2.016 11.241 1.00 88.94 119 GLU A O 1
ATOM 963 N N . THR A 1 120 ? -5.790 -1.951 9.005 1.00 87.50 120 THR A N 1
ATOM 964 C CA . THR A 1 120 ? -4.826 -3.043 8.771 1.00 87.50 120 THR A CA 1
ATOM 965 C C . THR A 1 120 ? -3.390 -2.527 8.742 1.00 87.50 120 THR A C 1
ATOM 967 O O . THR A 1 120 ? -2.471 -3.240 9.127 1.00 87.50 120 THR A O 1
ATOM 970 N N . PHE A 1 121 ? -3.195 -1.282 8.310 1.00 92.62 121 PHE A N 1
ATOM 971 C CA . PHE A 1 121 ? -1.887 -0.655 8.127 1.00 92.62 121 PHE A CA 1
ATOM 972 C C . PHE A 1 121 ? -1.627 0.450 9.157 1.00 92.62 121 PHE A C 1
ATOM 974 O O . PHE A 1 121 ? -1.092 1.513 8.826 1.00 92.62 121 PHE A O 1
ATOM 981 N N . THR A 1 122 ? -2.003 0.190 10.410 1.00 92.75 122 THR A N 1
ATOM 982 C CA . THR A 1 122 ? -1.863 1.132 11.528 1.00 92.75 122 THR A CA 1
ATOM 983 C C . THR A 1 122 ? -0.398 1.440 11.827 1.00 92.75 122 THR A C 1
ATOM 985 O O . THR A 1 122 ? -0.048 2.587 12.106 1.00 92.75 122 THR A O 1
ATOM 988 N N . LEU A 1 123 ? 0.475 0.429 11.757 1.00 94.94 123 LEU A N 1
ATOM 989 C CA . LEU A 1 123 ? 1.907 0.592 11.980 1.00 94.94 123 LEU A CA 1
ATOM 990 C C . LEU A 1 123 ? 2.653 0.613 10.647 1.00 94.94 123 LEU A C 1
ATOM 992 O O . LEU A 1 123 ? 2.365 -0.160 9.733 1.00 94.94 123 LEU A O 1
ATOM 996 N N . ASP A 1 124 ? 3.704 1.428 10.561 1.00 96.31 124 ASP A N 1
ATOM 997 C CA . ASP A 1 124 ? 4.570 1.439 9.375 1.00 96.31 124 ASP A CA 1
ATOM 998 C C . ASP A 1 124 ? 5.244 0.083 9.141 1.00 96.31 124 ASP A C 1
ATOM 1000 O O . ASP A 1 124 ? 5.498 -0.291 8.000 1.00 96.31 124 ASP A O 1
ATOM 1004 N N . ARG A 1 125 ? 5.448 -0.706 10.205 1.00 96.88 125 ARG A N 1
ATOM 1005 C CA . ARG A 1 125 ? 5.909 -2.094 10.104 1.00 96.88 125 ARG A CA 1
ATOM 1006 C C . ARG A 1 125 ? 5.005 -2.934 9.197 1.00 96.88 125 ARG A C 1
ATOM 1008 O O . ARG A 1 125 ? 5.528 -3.699 8.394 1.00 96.88 125 ARG A O 1
ATOM 1015 N N . ASP A 1 126 ? 3.688 -2.789 9.305 1.00 95.31 126 ASP A N 1
ATOM 1016 C CA . ASP A 1 126 ? 2.733 -3.589 8.532 1.00 95.31 126 ASP A CA 1
ATOM 1017 C C . ASP A 1 126 ? 2.790 -3.205 7.051 1.00 95.31 126 ASP A C 1
ATOM 1019 O O . ASP A 1 126 ? 2.805 -4.072 6.177 1.00 95.31 126 ASP A O 1
ATOM 1023 N N . LYS A 1 127 ? 2.941 -1.903 6.767 1.00 95.44 127 LYS A N 1
ATOM 1024 C CA . LYS A 1 127 ? 3.165 -1.389 5.407 1.00 95.44 127 LYS A CA 1
ATOM 1025 C C . LYS A 1 127 ? 4.469 -1.923 4.823 1.00 95.44 127 LYS A C 1
ATOM 1027 O O . LYS A 1 127 ? 4.471 -2.421 3.706 1.00 95.44 127 LYS A O 1
ATOM 1032 N N . ILE A 1 128 ? 5.568 -1.850 5.577 1.00 96.25 128 ILE A N 1
ATOM 1033 C CA . ILE A 1 128 ? 6.893 -2.313 5.139 1.00 96.25 128 ILE A CA 1
ATOM 1034 C C . ILE A 1 128 ? 6.866 -3.812 4.833 1.00 96.25 128 ILE A C 1
ATOM 1036 O O . ILE A 1 128 ? 7.345 -4.226 3.779 1.00 96.25 128 ILE A O 1
ATOM 1040 N N . ILE A 1 129 ? 6.282 -4.621 5.724 1.00 95.69 129 ILE A N 1
ATOM 1041 C CA . ILE A 1 129 ? 6.142 -6.066 5.509 1.00 95.69 129 ILE A CA 1
ATOM 1042 C C . ILE A 1 129 ? 5.312 -6.328 4.251 1.00 95.69 129 ILE A C 1
ATOM 1044 O O . ILE A 1 129 ? 5.720 -7.137 3.423 1.00 95.69 129 ILE A O 1
ATOM 1048 N N . PHE A 1 130 ? 4.192 -5.623 4.076 1.00 95.19 130 PHE A N 1
ATOM 1049 C CA . PHE A 1 130 ? 3.338 -5.785 2.905 1.00 95.19 130 PHE A CA 1
ATOM 1050 C C . PHE A 1 130 ? 4.040 -5.396 1.604 1.00 95.19 130 PHE A C 1
ATOM 1052 O O . PHE A 1 130 ? 3.971 -6.149 0.643 1.00 95.19 130 PHE A O 1
ATOM 1059 N N . VAL A 1 131 ? 4.780 -4.285 1.555 1.00 95.62 131 VAL A N 1
ATOM 1060 C CA . VAL A 1 131 ? 5.604 -3.965 0.375 1.00 95.62 131 VAL A CA 1
ATOM 1061 C C . VAL A 1 131 ? 6.601 -5.091 0.111 1.00 95.62 131 VAL A C 1
ATOM 1063 O O . VAL A 1 131 ? 6.710 -5.548 -1.023 1.00 95.62 131 VAL A O 1
ATOM 1066 N N . GLY A 1 132 ? 7.271 -5.583 1.158 1.00 94.88 132 GLY A N 1
ATOM 1067 C CA . GLY A 1 132 ? 8.250 -6.665 1.067 1.00 94.88 132 GLY A CA 1
ATOM 1068 C C . GLY A 1 132 ? 7.694 -7.961 0.470 1.00 94.88 132 GLY A C 1
ATOM 1069 O O . GLY A 1 132 ? 8.379 -8.601 -0.323 1.00 94.88 132 GLY A O 1
ATOM 1070 N N . THR A 1 133 ? 6.445 -8.334 0.774 1.00 94.25 133 THR A N 1
ATOM 1071 C CA . THR A 1 133 ? 5.816 -9.541 0.197 1.00 94.25 133 THR A CA 1
ATOM 1072 C C . THR A 1 133 ? 5.438 -9.399 -1.280 1.00 94.25 133 THR A C 1
ATOM 1074 O O . THR A 1 133 ? 5.127 -10.404 -1.921 1.00 94.25 133 THR A O 1
ATOM 1077 N N . HIS A 1 134 ? 5.472 -8.183 -1.830 1.00 94.88 134 HIS A N 1
ATOM 1078 C CA . HIS A 1 134 ? 5.144 -7.889 -3.228 1.00 94.88 134 HIS A CA 1
ATOM 1079 C C . HIS A 1 134 ? 6.381 -7.628 -4.095 1.00 94.88 134 HIS A C 1
ATOM 1081 O O . HIS A 1 134 ? 6.247 -7.314 -5.280 1.00 94.88 134 HIS A O 1
ATOM 1087 N N . LEU A 1 135 ? 7.581 -7.792 -3.538 1.00 95.94 135 LEU A N 1
ATOM 1088 C CA . LEU A 1 135 ? 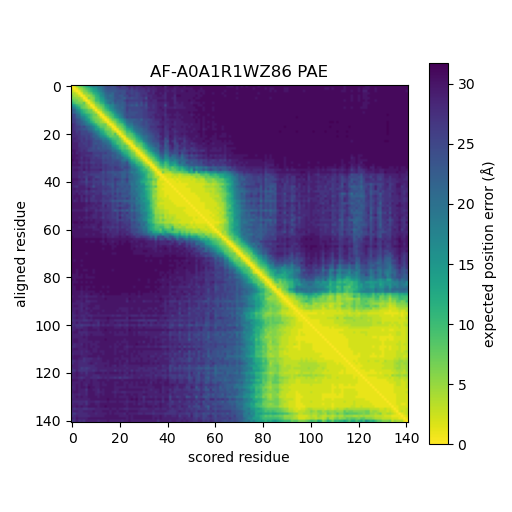8.827 -7.749 -4.295 1.00 95.94 135 LEU A CA 1
ATOM 1089 C C . LEU A 1 135 ? 9.074 -9.099 -4.982 1.00 95.94 135 LEU A C 1
ATOM 1091 O O . LEU A 1 135 ? 8.798 -10.163 -4.427 1.00 95.94 135 LEU A O 1
ATOM 1095 N N . LEU A 1 136 ? 9.594 -9.048 -6.203 1.00 92.88 136 LEU A N 1
ATOM 1096 C CA . LEU A 1 136 ? 9.953 -10.190 -7.040 1.00 92.88 136 LEU A CA 1
ATOM 1097 C C . LEU A 1 136 ? 11.422 -10.105 -7.448 1.00 92.88 136 LEU A C 1
ATOM 1099 O O . LEU A 1 136 ? 12.014 -9.027 -7.445 1.00 92.88 136 LEU A O 1
ATOM 1103 N N . ASP A 1 137 ? 11.981 -11.243 -7.855 1.00 91.56 137 ASP A N 1
ATOM 1104 C CA . ASP A 1 137 ? 13.294 -11.346 -8.493 1.00 91.56 137 ASP A CA 1
ATOM 1105 C C . ASP A 1 137 ? 14.370 -10.523 -7.762 1.00 91.56 137 ASP A C 1
ATOM 1107 O O . ASP A 1 137 ? 14.522 -10.617 -6.539 1.00 91.56 137 ASP A O 1
ATOM 1111 N N . THR A 1 138 ? 15.085 -9.674 -8.504 1.00 88.56 138 THR A N 1
ATOM 1112 C CA . THR A 1 138 ? 16.145 -8.802 -7.998 1.00 88.56 138 THR A CA 1
ATOM 1113 C C . THR A 1 138 ? 15.664 -7.755 -7.002 1.00 88.56 138 THR A C 1
ATOM 1115 O O . THR A 1 138 ? 16.479 -7.247 -6.246 1.00 88.56 138 THR A O 1
ATOM 1118 N N . ALA A 1 139 ? 14.370 -7.424 -6.968 1.00 90.38 139 ALA A N 1
ATOM 1119 C CA . ALA A 1 139 ? 13.838 -6.526 -5.946 1.00 90.38 139 ALA A CA 1
ATOM 1120 C C . ALA A 1 139 ? 13.658 -7.218 -4.586 1.00 90.38 139 ALA A C 1
ATOM 1122 O O . ALA A 1 139 ? 13.526 -6.531 -3.579 1.00 90.38 139 ALA A O 1
ATOM 1123 N N . SER A 1 140 ? 13.639 -8.554 -4.542 1.00 89.25 140 SER A N 1
ATOM 1124 C CA . SER A 1 140 ? 13.422 -9.332 -3.314 1.00 89.25 140 SER A CA 1
ATOM 1125 C C . SER A 1 140 ? 14.706 -9.808 -2.614 1.00 89.25 140 SER A C 1
ATOM 1127 O O . SER A 1 140 ? 14.608 -10.455 -1.571 1.00 89.25 140 SER A O 1
ATOM 1129 N N . THR A 1 141 ? 15.889 -9.522 -3.180 1.00 74.38 141 THR A N 1
ATOM 1130 C CA . THR A 1 141 ? 17.196 -10.071 -2.754 1.00 74.38 141 THR A CA 1
ATOM 1131 C C . THR A 1 141 ? 18.175 -8.989 -2.315 1.00 74.38 141 THR A C 1
ATOM 1133 O O . THR A 1 141 ? 18.222 -7.933 -2.982 1.00 74.38 141 THR A O 1
#

Solvent-accessible surface area (backbone atoms only — not comparable to full-atom values): 9390 Å² total; per-residue (Å²): 136,81,84,83,81,82,81,91,73,84,89,82,83,84,83,92,83,81,88,83,91,82,92,82,84,86,74,81,85,68,72,83,71,78,79,75,46,72,65,56,52,48,52,53,49,53,51,51,52,52,53,51,52,51,52,51,53,53,50,57,63,55,69,70,65,68,87,76,70,91,69,77,89,70,90,67,85,69,82,72,78,57,52,60,45,104,84,43,74,57,77,82,82,64,69,39,58,63,57,75,90,48,47,64,61,42,50,54,47,55,46,52,52,44,74,42,37,46,86,74,40,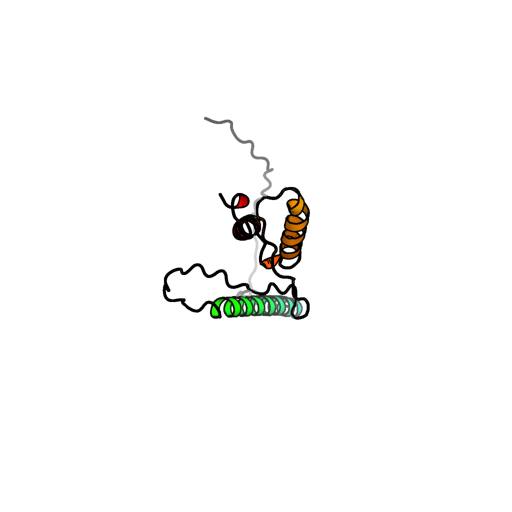71,46,71,65,48,47,52,53,54,55,58,74,30,36,31,72,73,48,60,106

Mean predicted aligned error: 21.16 Å